Protein AF-A0A920RYA8-F1 (afdb_monomer_lite)

Foldseek 3Di:
DDDDDDDDDDPVVPDFADADPPQDDDDQFDDDDQELVCVVVLVPDDPPPDDPVSVRNNDDDDDVVRVVVSVVVVVVCRVDDPCNSDSDDDDD

pLDDT: mean 83.33, std 11.08, range [52.56, 97.38]

Radius of gyration: 17.68 Å; chains: 1; bounding box: 44×27×41 Å

Structure (mmCIF, N/CA/C/O backbone):
data_AF-A0A920RYA8-F1
#
_entry.id   AF-A0A920RYA8-F1
#
loop_
_atom_site.group_PDB
_atom_site.id
_atom_site.type_symbol
_atom_site.label_atom_id
_atom_site.label_alt_id
_atom_site.label_comp_id
_atom_site.label_asym_id
_atom_site.label_entity_id
_atom_site.label_seq_id
_atom_site.pdbx_PDB_ins_code
_atom_site.Cartn_x
_atom_site.Cartn_y
_atom_site.Cartn_z
_atom_site.occupancy
_atom_site.B_iso_or_equiv
_atom_site.auth_seq_id
_atom_site.auth_comp_id
_atom_site.auth_asym_id
_atom_site.auth_atom_id
_atom_site.pdbx_PDB_model_num
ATOM 1 N N . MET A 1 1 ? 17.565 3.343 -5.496 1.00 81.62 1 MET A N 1
ATOM 2 C CA . MET A 1 1 ? 16.559 4.420 -5.347 1.00 81.62 1 MET A CA 1
ATOM 3 C C . MET A 1 1 ? 15.903 4.242 -3.986 1.00 81.62 1 MET A C 1
ATOM 5 O O . MET A 1 1 ? 15.630 3.100 -3.645 1.00 81.62 1 MET A O 1
ATOM 9 N N . ILE A 1 2 ? 15.713 5.305 -3.201 1.00 92.81 2 ILE A N 1
ATOM 10 C CA . ILE A 1 2 ? 15.100 5.229 -1.862 1.00 92.81 2 ILE A CA 1
ATOM 11 C C . ILE A 1 2 ? 13.916 6.197 -1.821 1.00 92.81 2 ILE A C 1
ATOM 13 O O . ILE A 1 2 ? 14.049 7.333 -2.272 1.00 92.81 2 ILE A O 1
ATOM 17 N N . ILE A 1 3 ? 12.783 5.739 -1.288 1.00 91.62 3 ILE A N 1
ATOM 18 C CA . ILE A 1 3 ? 11.563 6.524 -1.063 1.00 91.62 3 ILE A CA 1
ATOM 19 C C . ILE A 1 3 ? 11.064 6.222 0.357 1.00 91.62 3 ILE A C 1
ATOM 21 O O . ILE A 1 3 ? 11.146 5.080 0.805 1.00 91.62 3 ILE A O 1
ATOM 25 N N . GLY A 1 4 ? 10.554 7.236 1.060 1.00 94.12 4 GLY A N 1
ATOM 26 C CA . GLY A 1 4 ? 9.945 7.105 2.385 1.00 94.12 4 GLY A CA 1
ATOM 27 C C . GLY A 1 4 ? 8.962 8.244 2.672 1.00 94.12 4 GLY A C 1
ATOM 28 O O . GLY A 1 4 ? 8.910 9.221 1.925 1.00 94.12 4 GLY A O 1
ATOM 29 N N . GLY A 1 5 ? 8.186 8.119 3.751 1.00 94.19 5 GLY A N 1
ATOM 30 C CA . GLY A 1 5 ? 7.172 9.099 4.146 1.00 94.19 5 GLY A CA 1
ATOM 31 C C . GLY A 1 5 ? 6.643 8.868 5.563 1.00 94.19 5 GLY A C 1
ATOM 32 O O . GLY A 1 5 ? 6.998 7.887 6.214 1.00 94.19 5 GLY A O 1
ATOM 33 N N . LEU A 1 6 ? 5.801 9.789 6.033 1.00 96.62 6 LEU A N 1
ATOM 34 C CA . LEU A 1 6 ? 5.093 9.710 7.314 1.00 96.62 6 LEU A CA 1
ATOM 35 C C . LEU A 1 6 ? 3.587 9.836 7.066 1.00 96.62 6 LEU A C 1
ATOM 37 O O . LEU A 1 6 ? 3.165 10.545 6.152 1.00 96.62 6 LEU A O 1
ATOM 41 N N . GLY A 1 7 ? 2.792 9.176 7.902 1.00 92.75 7 GLY A N 1
ATOM 42 C CA . GLY A 1 7 ? 1.335 9.242 7.882 1.00 92.75 7 GLY A CA 1
ATOM 43 C C . GLY A 1 7 ? 0.767 9.160 9.296 1.00 92.75 7 GLY A C 1
ATOM 44 O O . GLY A 1 7 ? 1.497 8.882 10.247 1.00 92.75 7 GLY A O 1
ATOM 45 N N . ASN A 1 8 ? -0.536 9.400 9.423 1.00 92.62 8 ASN A N 1
ATOM 46 C CA . ASN A 1 8 ? -1.255 9.305 10.691 1.00 92.62 8 ASN A CA 1
ATOM 47 C C . ASN A 1 8 ? -2.172 8.082 10.694 1.00 92.62 8 ASN A C 1
ATOM 49 O O . ASN A 1 8 ? -2.754 7.735 9.668 1.00 92.62 8 ASN A O 1
ATOM 53 N N . ILE A 1 9 ? -2.343 7.478 11.868 1.00 89.62 9 ILE A N 1
ATOM 54 C CA . ILE A 1 9 ? -3.265 6.366 12.096 1.00 89.62 9 ILE A CA 1
ATOM 55 C C . ILE A 1 9 ? -3.944 6.532 13.457 1.00 89.62 9 ILE A C 1
ATOM 57 O O . ILE A 1 9 ? -3.340 7.051 14.398 1.00 89.62 9 ILE A O 1
ATOM 61 N N . SER A 1 10 ? -5.208 6.118 13.562 1.00 86.81 10 SER A N 1
ATOM 62 C CA . SER A 1 10 ? -5.882 6.022 14.860 1.00 86.81 10 SER A CA 1
ATOM 63 C C . SER A 1 10 ? -5.257 4.897 15.684 1.00 86.81 10 SER A C 1
ATOM 65 O O . SER A 1 10 ? -4.969 3.830 15.145 1.00 86.81 10 SER A O 1
ATOM 67 N N . GLY A 1 11 ? -5.113 5.089 16.998 1.00 86.94 11 GLY A N 1
ATOM 68 C CA . GLY A 1 11 ? -4.598 4.046 17.895 1.00 86.94 11 GLY A CA 1
ATOM 69 C C . GLY A 1 11 ? -5.411 2.745 17.843 1.00 86.94 11 GLY A C 1
ATOM 70 O O . GLY A 1 11 ? -4.853 1.668 18.005 1.00 86.94 11 GLY A O 1
ATOM 71 N N . SER A 1 12 ? -6.708 2.834 17.534 1.00 84.12 12 SER A N 1
ATOM 72 C CA . SER A 1 12 ? -7.609 1.683 17.371 1.00 84.12 12 SER A CA 1
ATOM 73 C C . SER A 1 12 ? -7.376 0.860 16.099 1.00 84.12 12 SER A C 1
ATOM 75 O O . SER A 1 12 ? -8.013 -0.171 15.929 1.00 84.12 12 SER A O 1
ATOM 77 N N . SER A 1 13 ? -6.538 1.339 15.178 1.00 84.38 13 SER A N 1
ATOM 78 C CA . SER A 1 13 ? -6.350 0.764 13.840 1.00 84.38 13 SER A CA 1
ATOM 79 C C . SER A 1 13 ? -4.906 0.332 13.576 1.00 84.38 13 SER A C 1
ATOM 81 O O . SER A 1 13 ? -4.562 0.031 12.438 1.00 84.38 13 SER A O 1
ATOM 83 N N . VAL A 1 14 ? -4.053 0.349 14.605 1.00 89.38 14 VAL A N 1
ATOM 84 C CA . VAL A 1 14 ? -2.637 -0.039 14.501 1.00 89.38 14 VAL A CA 1
ATOM 85 C C . VAL A 1 14 ? -2.499 -1.539 14.255 1.00 89.38 14 VAL A C 1
ATOM 87 O O . VAL A 1 14 ? -1.731 -1.953 13.386 1.00 89.38 14 VAL A O 1
ATOM 90 N N . ASP A 1 15 ? -3.264 -2.335 14.996 1.00 88.38 15 ASP A N 1
ATOM 91 C CA . ASP A 1 15 ? -3.262 -3.785 14.875 1.00 88.38 15 ASP A CA 1
ATOM 92 C C . ASP A 1 15 ? -4.267 -4.239 13.811 1.00 88.38 15 ASP A C 1
ATOM 94 O O . ASP A 1 15 ? -5.362 -3.686 13.681 1.00 88.38 15 ASP A O 1
ATOM 98 N N . LYS A 1 16 ? -3.888 -5.262 13.037 1.00 86.31 16 LYS A N 1
ATOM 99 C CA . LYS A 1 16 ? -4.804 -5.915 12.095 1.00 86.31 16 LYS A CA 1
ATOM 100 C C . LYS A 1 16 ? -5.821 -6.741 12.880 1.00 86.31 16 LYS A C 1
ATOM 102 O O . LYS A 1 16 ? -5.462 -7.376 13.870 1.00 86.31 16 LYS A O 1
ATOM 107 N N . CYS A 1 17 ? -7.068 -6.752 12.423 1.00 84.62 17 CYS A N 1
ATOM 108 C CA . CYS A 1 17 ? -8.076 -7.645 12.976 1.00 84.62 17 CYS A CA 1
ATOM 109 C C . CYS A 1 17 ? -7.839 -9.075 12.480 1.00 84.62 17 CYS A C 1
ATOM 111 O O . CYS A 1 17 ? -7.284 -9.287 11.396 1.00 84.62 17 CYS A O 1
ATOM 113 N N . ASP A 1 18 ? -8.298 -10.048 13.261 1.00 84.56 18 ASP A N 1
ATOM 114 C CA . ASP A 1 18 ? -8.333 -11.433 12.811 1.00 84.56 18 ASP A CA 1
ATOM 115 C C . ASP A 1 18 ? -9.263 -11.567 11.602 1.00 84.56 18 ASP A C 1
ATOM 117 O O . ASP A 1 18 ? -10.282 -10.884 11.486 1.00 84.56 18 ASP A O 1
ATOM 121 N N . THR A 1 19 ? -8.877 -12.430 10.666 1.00 84.62 19 THR A N 1
ATOM 122 C CA . THR A 1 19 ? -9.707 -12.744 9.501 1.00 84.62 19 THR A CA 1
ATOM 123 C C . THR A 1 19 ? -10.665 -13.860 9.889 1.00 84.62 19 THR A C 1
ATOM 125 O O . THR A 1 19 ? -10.223 -14.961 10.210 1.00 84.62 19 THR A O 1
ATOM 128 N N . GLU A 1 20 ? -11.962 -13.571 9.876 1.00 86.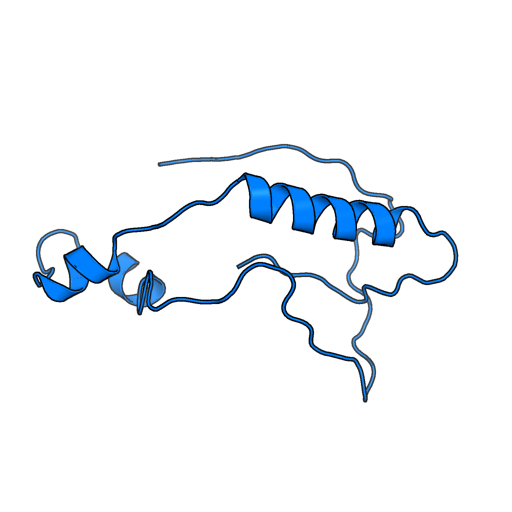06 20 GLU A N 1
ATOM 129 C CA . GLU A 1 20 ? -13.004 -14.564 10.142 1.00 86.06 20 GLU A CA 1
ATOM 130 C C . GLU A 1 20 ? -13.250 -15.442 8.905 1.00 86.06 20 GLU A C 1
ATOM 132 O O . GLU A 1 20 ? -12.990 -15.022 7.768 1.00 86.06 20 GLU A O 1
ATOM 137 N N . ASP A 1 21 ? -13.780 -16.649 9.107 1.00 89.31 21 ASP A N 1
ATOM 138 C CA . ASP A 1 21 ? -14.288 -17.464 7.999 1.00 89.31 21 ASP A CA 1
ATOM 139 C C . ASP A 1 2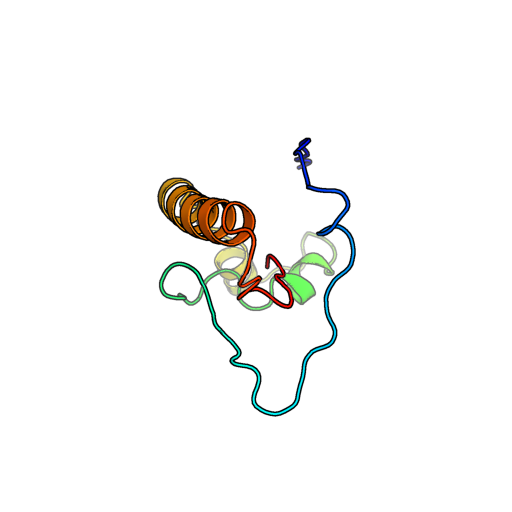1 ? -15.335 -16.662 7.199 1.00 89.31 21 ASP A C 1
ATOM 141 O O . ASP A 1 21 ? -16.067 -15.847 7.756 1.00 89.31 21 ASP A O 1
ATOM 145 N N . GLU A 1 22 ? -15.390 -16.870 5.879 1.00 89.94 22 GLU A N 1
ATOM 146 C CA . GLU A 1 22 ? -16.233 -16.113 4.929 1.00 89.94 22 GLU A CA 1
ATOM 147 C C . GLU A 1 22 ? -15.827 -14.643 4.680 1.00 89.94 22 GLU A C 1
ATOM 149 O O . GLU A 1 22 ? -16.499 -13.929 3.927 1.00 89.94 22 GLU A O 1
ATOM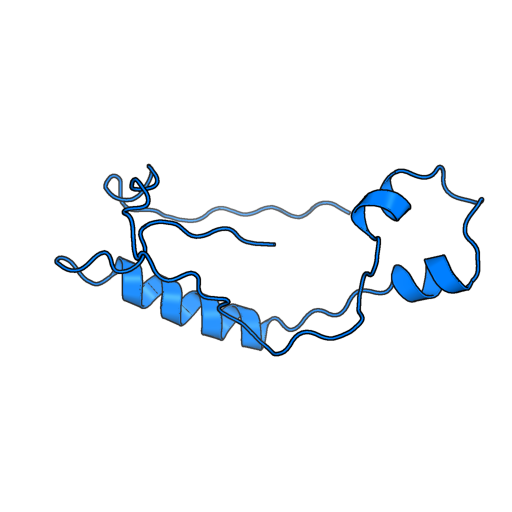 154 N N . SER A 1 23 ? -14.703 -14.175 5.236 1.00 88.44 23 SER A N 1
ATOM 155 C CA . SER A 1 23 ? -14.164 -12.846 4.916 1.00 88.44 23 SER A CA 1
ATOM 156 C C . SER A 1 23 ? -13.884 -12.679 3.418 1.00 88.44 23 SER A C 1
ATOM 158 O O . SER A 1 23 ? -13.245 -13.518 2.779 1.00 88.44 23 SER A O 1
ATOM 160 N N . LEU A 1 24 ? -14.310 -11.547 2.850 1.00 90.25 24 LEU A N 1
ATOM 161 C CA . LEU A 1 24 ? -14.077 -11.241 1.439 1.00 90.25 24 LEU A CA 1
ATOM 162 C C . LEU A 1 24 ? -12.627 -10.809 1.192 1.00 90.25 24 LEU A C 1
ATOM 164 O O . LEU A 1 24 ? -12.126 -9.873 1.813 1.00 90.25 24 LEU A O 1
ATOM 168 N N . LEU A 1 25 ? -11.989 -11.433 0.202 1.00 91.06 25 LEU A N 1
ATOM 169 C CA . LEU A 1 25 ? -10.702 -10.995 -0.334 1.00 91.06 25 LEU A CA 1
ATOM 170 C C . LEU A 1 25 ? -10.938 -10.076 -1.533 1.00 91.06 25 LEU A C 1
ATOM 172 O O . LEU A 1 25 ? -11.470 -10.498 -2.559 1.00 91.06 25 LEU A O 1
ATOM 176 N N . ILE A 1 26 ? -10.543 -8.810 -1.396 1.00 91.81 26 ILE A N 1
ATOM 177 C CA . ILE A 1 26 ? -10.793 -7.769 -2.396 1.00 91.81 26 ILE A CA 1
ATOM 178 C C . ILE A 1 26 ? -9.466 -7.213 -2.906 1.00 91.81 26 ILE A C 1
ATOM 180 O O . ILE A 1 26 ? -8.586 -6.855 -2.127 1.00 91.81 26 ILE A O 1
ATOM 184 N N . VAL A 1 27 ? -9.352 -7.083 -4.228 1.00 94.06 27 VAL A N 1
ATOM 185 C CA . VAL A 1 27 ? -8.289 -6.302 -4.866 1.00 94.06 27 VAL A CA 1
ATOM 186 C C . VAL A 1 27 ? -8.823 -4.896 -5.124 1.00 94.06 27 VAL A C 1
ATOM 188 O O . VAL A 1 27 ? -9.706 -4.705 -5.959 1.00 94.06 27 VAL A O 1
ATOM 191 N N . LEU A 1 28 ? -8.293 -3.912 -4.397 1.00 93.94 28 LEU A N 1
ATOM 192 C CA . LEU A 1 28 ? -8.615 -2.499 -4.586 1.00 93.94 28 LEU A CA 1
ATOM 193 C C . LEU A 1 28 ? -7.543 -1.838 -5.457 1.00 93.94 28 LEU A C 1
ATOM 195 O O . LEU A 1 28 ? -6.383 -1.759 -5.064 1.00 93.94 28 LEU A O 1
ATOM 199 N N . GLY A 1 29 ? -7.930 -1.333 -6.626 1.00 93.50 29 GLY A N 1
ATOM 200 C CA . GLY A 1 29 ? -7.007 -0.650 -7.526 1.00 93.50 29 GLY A CA 1
ATOM 201 C C . GLY A 1 29 ? -7.451 -0.702 -8.981 1.00 93.50 29 GLY A C 1
ATOM 202 O O . GLY A 1 29 ? -8.630 -0.864 -9.292 1.00 93.50 29 GLY A O 1
ATOM 203 N N . GLY A 1 30 ? -6.487 -0.528 -9.879 1.00 91.62 30 GLY A N 1
ATOM 204 C CA . GLY A 1 30 ? -6.710 -0.605 -11.320 1.00 91.62 30 GLY A CA 1
ATOM 205 C C . GLY A 1 30 ? -6.560 -2.022 -11.866 1.00 91.62 30 GLY A C 1
ATOM 206 O O . GLY A 1 30 ? -6.081 -2.916 -11.170 1.00 91.62 30 GLY A O 1
ATOM 207 N N . PRO A 1 31 ? -6.938 -2.231 -13.135 1.00 92.44 31 PRO A N 1
ATOM 208 C CA . PRO A 1 31 ? -6.770 -3.517 -13.793 1.00 92.44 31 PRO A CA 1
ATOM 209 C C . PRO A 1 31 ? -5.289 -3.895 -13.892 1.00 92.44 31 PRO A C 1
ATOM 211 O O . PRO A 1 31 ? -4.445 -3.068 -14.251 1.00 92.44 31 PRO A O 1
ATOM 214 N N . ALA A 1 32 ? -4.994 -5.162 -13.607 1.00 89.69 32 ALA A N 1
ATOM 215 C CA . ALA A 1 32 ? -3.657 -5.717 -13.747 1.00 89.69 32 ALA A CA 1
ATOM 216 C C . ALA A 1 32 ? -3.242 -5.820 -15.225 1.00 89.69 32 ALA A C 1
ATOM 218 O O . ALA A 1 32 ? -4.068 -5.985 -16.125 1.00 89.69 32 ALA A O 1
ATOM 219 N N . MET A 1 33 ? -1.937 -5.737 -15.464 1.00 89.38 33 MET A N 1
ATOM 220 C CA . MET A 1 33 ? -1.297 -5.907 -16.769 1.00 89.38 33 MET A CA 1
ATOM 221 C C . MET A 1 33 ? -0.054 -6.782 -16.584 1.00 89.38 33 MET A C 1
ATOM 223 O O . MET A 1 33 ? 0.441 -6.916 -15.466 1.00 89.38 33 MET A O 1
ATOM 227 N N . LEU A 1 34 ? 0.472 -7.355 -17.667 1.00 87.94 34 LEU A N 1
ATOM 228 C CA . LEU A 1 34 ? 1.733 -8.106 -17.645 1.00 87.94 34 LEU A CA 1
ATOM 229 C C . LEU A 1 34 ? 2.924 -7.143 -17.518 1.00 87.94 34 LEU A C 1
ATOM 231 O O . LEU A 1 34 ? 3.606 -6.842 -18.492 1.00 87.94 34 LEU A O 1
ATOM 235 N N . ILE A 1 35 ? 3.123 -6.617 -16.314 1.00 87.31 35 ILE A N 1
ATOM 236 C CA . ILE A 1 35 ? 4.170 -5.656 -15.956 1.00 87.31 35 ILE A CA 1
ATOM 237 C C . ILE A 1 35 ? 4.933 -6.236 -14.767 1.00 87.31 35 ILE A C 1
ATOM 239 O O . ILE A 1 35 ? 4.312 -6.772 -13.850 1.00 87.31 35 ILE A O 1
ATOM 243 N N . GLY A 1 36 ? 6.265 -6.142 -14.760 1.00 82.38 36 GLY A N 1
ATOM 244 C CA . GLY A 1 36 ? 7.046 -6.545 -13.587 1.00 82.38 36 GLY A CA 1
ATOM 245 C C . GLY A 1 36 ? 7.098 -8.053 -13.326 1.00 82.38 36 GLY A C 1
ATOM 246 O O . GLY A 1 36 ? 7.381 -8.454 -12.195 1.00 82.38 36 GLY A O 1
ATOM 247 N N . LEU A 1 37 ? 6.788 -8.901 -14.318 1.00 84.31 37 LEU A N 1
ATOM 248 C CA . LEU A 1 37 ? 6.706 -10.350 -14.118 1.00 84.31 37 LEU A CA 1
ATOM 249 C C . LEU A 1 37 ? 8.049 -10.900 -13.619 1.00 84.31 37 LEU A C 1
ATOM 251 O O . LEU A 1 37 ? 9.086 -10.702 -14.242 1.00 84.31 37 LEU A O 1
ATOM 255 N N . GLY A 1 38 ? 8.028 -11.598 -12.483 1.00 81.38 38 GLY A N 1
ATOM 256 C CA . GLY A 1 38 ? 9.244 -12.146 -11.882 1.00 81.38 38 GLY A CA 1
ATOM 257 C C . GLY A 1 38 ? 10.168 -11.102 -11.247 1.00 81.38 38 GLY A C 1
ATOM 258 O O . GLY A 1 38 ? 11.287 -11.452 -10.885 1.00 81.38 38 GLY A O 1
ATOM 259 N N . GLY A 1 39 ? 9.724 -9.853 -11.050 1.00 79.62 39 GLY A N 1
ATOM 260 C CA . GLY A 1 39 ? 10.546 -8.771 -10.489 1.00 79.62 39 GLY A CA 1
ATOM 261 C C . GLY A 1 39 ? 11.188 -9.097 -9.132 1.00 79.62 39 GLY A C 1
ATOM 262 O O . GLY A 1 39 ? 12.328 -8.708 -8.878 1.00 79.62 39 GLY A O 1
ATOM 263 N N . GLY A 1 40 ? 10.520 -9.887 -8.284 1.00 77.44 40 GLY A N 1
ATOM 264 C CA . GLY A 1 40 ? 11.097 -10.362 -7.018 1.00 77.44 40 GLY A CA 1
ATOM 265 C C . GLY A 1 40 ? 12.296 -11.302 -7.211 1.00 77.44 40 GLY A C 1
ATOM 266 O O . GLY A 1 40 ? 13.303 -11.181 -6.518 1.00 77.44 40 GLY A O 1
ATOM 267 N N . SER A 1 41 ? 12.236 -12.197 -8.199 1.00 78.69 41 SER A N 1
ATOM 268 C CA . SER A 1 41 ? 13.350 -13.091 -8.539 1.00 78.69 41 SER A CA 1
ATOM 269 C C . SER A 1 41 ? 14.439 -12.364 -9.330 1.00 78.69 41 SER A C 1
ATOM 271 O O . SER A 1 41 ? 15.620 -12.539 -9.046 1.00 78.69 41 SER A O 1
ATOM 273 N N . ALA A 1 42 ? 14.052 -11.506 -10.279 1.00 75.38 42 ALA A N 1
ATOM 274 C CA . ALA A 1 42 ? 14.974 -10.727 -11.103 1.00 75.38 42 ALA A CA 1
ATOM 275 C C . ALA A 1 42 ? 15.803 -9.736 -10.271 1.00 75.38 42 ALA A C 1
ATOM 277 O O . ALA A 1 42 ? 17.001 -9.598 -10.499 1.00 75.38 42 ALA A O 1
ATOM 278 N N . SER A 1 43 ? 15.206 -9.105 -9.254 1.00 73.75 43 SER A N 1
ATOM 279 C CA . SER A 1 43 ? 15.925 -8.198 -8.343 1.00 73.75 43 SER A CA 1
ATOM 280 C C . SER A 1 43 ? 16.947 -8.898 -7.435 1.00 73.75 43 SER A C 1
ATOM 282 O O . SER A 1 43 ? 17.767 -8.225 -6.816 1.00 73.75 43 SER A O 1
ATOM 284 N N . SER A 1 44 ? 16.937 -10.235 -7.383 1.00 76.50 44 SER A N 1
ATOM 285 C CA . SER A 1 44 ? 17.895 -11.045 -6.620 1.00 76.50 44 SER A CA 1
ATOM 286 C C . SER A 1 44 ? 19.098 -11.523 -7.453 1.00 76.50 44 SER A C 1
ATOM 288 O O . SER A 1 44 ? 19.991 -12.176 -6.912 1.00 76.50 44 SER A O 1
ATOM 290 N N . LEU A 1 45 ? 19.140 -11.227 -8.759 1.00 73.69 45 LEU A N 1
ATOM 291 C CA . LEU A 1 45 ? 20.262 -11.567 -9.640 1.00 73.69 45 LEU A CA 1
ATOM 292 C C . LEU A 1 45 ? 21.334 -10.468 -9.613 1.00 73.69 45 LEU A C 1
ATOM 294 O O . LEU A 1 45 ? 21.029 -9.279 -9.544 1.00 73.69 45 LEU A O 1
ATOM 298 N N . SER A 1 46 ? 22.608 -10.857 -9.702 1.00 63.03 46 SER A N 1
ATOM 299 C CA . SER A 1 46 ? 23.707 -9.899 -9.846 1.00 63.03 46 SER A CA 1
ATOM 300 C C . SER A 1 46 ? 23.620 -9.189 -11.199 1.00 63.03 46 SER A C 1
ATOM 302 O O . SER A 1 46 ? 23.554 -9.846 -12.242 1.00 63.03 46 SER A O 1
ATOM 304 N N . SER A 1 47 ? 23.651 -7.857 -11.179 1.00 62.00 47 SER A N 1
ATOM 305 C CA . SER A 1 47 ? 23.549 -7.003 -12.364 1.00 62.00 47 SER A CA 1
ATOM 306 C C . SER A 1 47 ? 24.523 -7.432 -13.472 1.00 62.00 47 SER A C 1
ATOM 308 O O . SER A 1 47 ? 25.722 -7.548 -13.224 1.00 62.00 47 SER A O 1
ATOM 310 N N . GLY A 1 48 ? 24.016 -7.639 -14.694 1.00 60.19 48 GLY A N 1
ATOM 311 C CA . GLY A 1 48 ? 24.827 -7.962 -15.881 1.00 60.19 48 GLY A CA 1
ATOM 312 C C . GLY A 1 48 ? 24.651 -9.374 -16.457 1.00 60.19 48 GLY A C 1
ATOM 313 O O . GLY A 1 48 ? 25.229 -9.662 -17.499 1.00 60.19 48 GLY A O 1
ATOM 314 N N . MET A 1 49 ? 23.840 -10.236 -15.829 1.00 60.28 49 MET A N 1
ATOM 315 C CA . MET A 1 49 ? 23.420 -11.536 -16.390 1.00 60.28 49 MET A CA 1
ATOM 316 C C . MET A 1 49 ? 21.990 -11.517 -16.971 1.00 60.28 49 MET A C 1
ATOM 318 O O . MET A 1 49 ? 21.426 -12.578 -17.237 1.00 60.28 49 MET A O 1
ATOM 322 N N . SER A 1 50 ? 21.386 -10.335 -17.135 1.00 61.38 50 SER A N 1
ATOM 323 C CA . SER A 1 50 ? 20.017 -10.197 -17.647 1.00 61.38 50 SER A CA 1
ATOM 324 C C . SER A 1 50 ? 19.941 -10.484 -19.145 1.00 61.38 50 SER A C 1
ATOM 326 O O . SER A 1 50 ? 20.779 -10.037 -19.925 1.00 61.38 50 SER A O 1
ATOM 328 N N . THR A 1 51 ? 18.916 -11.231 -19.543 1.00 69.94 51 THR A N 1
ATOM 329 C CA . THR A 1 51 ? 18.473 -11.355 -20.935 1.00 69.94 51 THR A CA 1
ATOM 330 C C . THR A 1 51 ? 17.578 -10.168 -21.299 1.00 69.94 51 THR A C 1
ATOM 332 O O . THR A 1 51 ? 16.981 -9.561 -20.410 1.00 69.94 51 THR A O 1
ATOM 335 N N . GLU A 1 52 ? 17.427 -9.853 -22.590 1.00 76.38 52 GLU A N 1
ATOM 336 C CA . GLU A 1 52 ? 16.551 -8.752 -23.045 1.00 76.38 52 GLU A CA 1
ATOM 337 C C . GLU A 1 52 ? 15.116 -8.877 -22.495 1.00 76.38 52 GLU A C 1
ATOM 339 O O . GLU A 1 52 ? 14.506 -7.884 -22.102 1.00 76.38 52 GLU A O 1
ATOM 344 N N . ASP A 1 53 ? 14.602 -10.104 -22.369 1.00 73.50 53 ASP A N 1
ATOM 345 C CA . ASP A 1 53 ? 13.288 -10.377 -21.773 1.00 73.50 53 ASP A CA 1
ATOM 346 C C . ASP A 1 53 ? 13.191 -9.935 -20.301 1.00 73.50 53 ASP A C 1
ATOM 348 O O . ASP A 1 53 ? 12.159 -9.411 -19.872 1.00 73.50 53 ASP A O 1
ATOM 352 N N . LEU A 1 54 ? 14.262 -10.121 -19.517 1.00 69.94 54 LEU A N 1
ATOM 353 C CA . LEU A 1 54 ? 14.319 -9.681 -18.119 1.00 69.94 54 LEU A CA 1
ATOM 354 C C . LEU A 1 54 ? 14.407 -8.155 -18.017 1.00 69.94 54 LEU A C 1
ATOM 356 O O . LEU A 1 54 ? 13.820 -7.572 -17.103 1.00 69.94 54 LEU A O 1
ATOM 360 N N . ASP A 1 55 ? 15.069 -7.503 -18.973 1.00 76.94 55 ASP A N 1
ATOM 361 C CA . ASP A 1 55 ? 15.139 -6.044 -19.029 1.00 76.94 55 ASP A CA 1
ATOM 362 C C . ASP A 1 55 ? 13.769 -5.436 -19.368 1.00 76.94 55 ASP A C 1
ATOM 364 O O . ASP A 1 55 ? 13.342 -4.498 -18.690 1.00 76.94 55 ASP A O 1
ATOM 368 N N . TYR A 1 56 ? 13.011 -6.013 -20.309 1.00 80.38 56 TYR A N 1
ATOM 369 C CA . TYR A 1 56 ? 11.620 -5.603 -20.556 1.00 80.38 56 TYR A CA 1
ATOM 370 C C . TYR A 1 56 ? 10.715 -5.847 -19.345 1.00 80.38 56 TYR A C 1
ATOM 372 O O . TYR A 1 56 ? 9.910 -4.981 -18.995 1.00 80.38 56 TYR A O 1
ATOM 380 N N . ALA A 1 57 ? 10.869 -6.989 -18.669 1.00 81.44 57 ALA A N 1
ATOM 381 C CA . ALA A 1 57 ? 10.111 -7.300 -17.460 1.00 81.44 57 ALA A CA 1
ATOM 382 C C . ALA A 1 57 ? 10.436 -6.354 -16.288 1.00 81.44 57 ALA A C 1
ATOM 384 O O . ALA A 1 57 ? 9.608 -6.192 -15.395 1.00 81.44 57 ALA A O 1
ATOM 385 N N . SER A 1 58 ? 11.602 -5.698 -16.289 1.00 80.12 58 SER A N 1
ATOM 386 C CA . SER A 1 58 ? 12.012 -4.754 -15.241 1.00 80.12 58 SER A CA 1
ATOM 387 C C . SER A 1 58 ? 11.368 -3.363 -15.354 1.00 80.12 58 SER A C 1
ATOM 389 O O . SER A 1 58 ? 11.391 -2.594 -14.388 1.00 80.12 58 SER A O 1
ATOM 391 N N . VAL A 1 59 ? 10.761 -3.034 -16.501 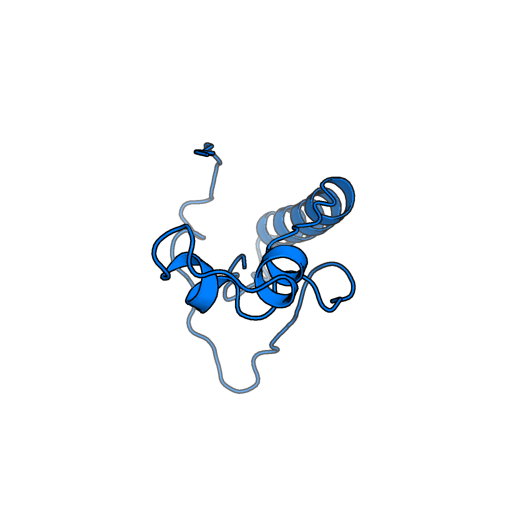1.00 85.50 59 VAL A N 1
ATOM 392 C CA . VAL A 1 59 ? 10.132 -1.727 -16.734 1.00 85.50 59 VAL A CA 1
ATOM 393 C C . VAL A 1 59 ? 8.841 -1.609 -15.924 1.00 85.50 59 VAL A C 1
ATOM 395 O O . VAL A 1 59 ? 7.891 -2.367 -16.112 1.00 85.50 59 VAL A O 1
ATOM 398 N N . GLN A 1 60 ? 8.798 -0.616 -15.036 1.00 88.44 60 GLN A N 1
ATOM 399 C CA . GLN A 1 60 ? 7.651 -0.346 -14.170 1.00 88.44 60 GLN A CA 1
ATOM 400 C C . GLN A 1 60 ? 6.764 0.775 -14.712 1.00 88.44 60 GLN A C 1
ATOM 402 O O . GLN A 1 60 ? 7.220 1.675 -15.422 1.00 88.44 60 GLN A O 1
ATOM 407 N N . ARG A 1 61 ? 5.481 0.749 -14.332 1.00 90.00 61 ARG A N 1
ATOM 408 C CA . ARG A 1 61 ? 4.487 1.759 -14.716 1.00 90.00 61 ARG A CA 1
ATOM 409 C C . ARG A 1 61 ? 3.744 2.285 -13.491 1.00 90.00 61 ARG A C 1
ATOM 411 O O . ARG A 1 61 ? 2.943 1.569 -12.903 1.00 90.00 61 ARG A O 1
ATOM 418 N N . GLY A 1 62 ? 3.956 3.557 -13.161 1.00 89.12 62 GLY A N 1
ATOM 419 C CA . GLY A 1 62 ? 3.225 4.244 -12.092 1.00 89.12 62 GLY A CA 1
ATOM 420 C C . GLY A 1 62 ? 1.965 4.957 -12.592 1.00 89.12 62 GLY A C 1
ATOM 421 O O . GLY A 1 62 ? 1.972 5.561 -13.666 1.00 89.12 62 GLY A O 1
ATOM 422 N N . ASN A 1 63 ? 0.89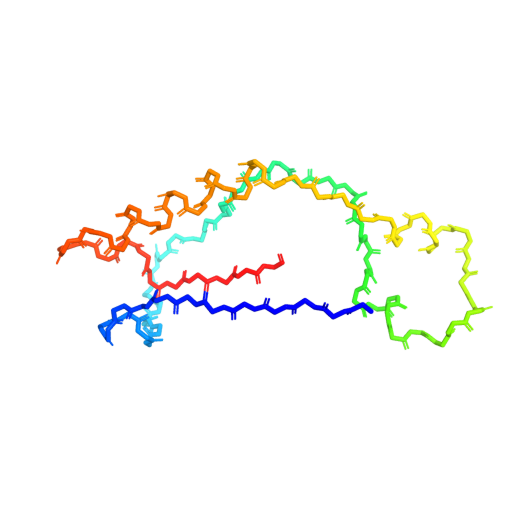3 4.928 -11.795 1.00 94.81 63 ASN A N 1
ATOM 423 C CA . ASN A 1 63 ? -0.295 5.764 -11.986 1.00 94.81 63 ASN A CA 1
ATOM 424 C C . ASN A 1 63 ? -0.754 6.354 -10.642 1.00 94.81 63 ASN A C 1
ATOM 426 O O . ASN A 1 63 ? -1.609 5.792 -9.960 1.00 94.81 63 ASN A O 1
ATOM 430 N N . ALA A 1 64 ? -0.190 7.509 -10.285 1.00 94.62 64 ALA A N 1
ATOM 431 C CA . ALA A 1 64 ? -0.428 8.160 -8.995 1.00 94.62 64 ALA A CA 1
ATOM 432 C C . ALA A 1 64 ? -1.885 8.618 -8.784 1.00 94.62 64 ALA A C 1
ATOM 434 O O . ALA A 1 64 ? -2.331 8.776 -7.651 1.00 94.62 64 ALA A O 1
ATOM 435 N N . GLU A 1 65 ? -2.642 8.851 -9.858 1.00 97.38 65 GLU A N 1
ATOM 436 C CA . GLU A 1 65 ? -4.044 9.273 -9.765 1.00 97.38 65 GLU A CA 1
ATOM 437 C C . GLU A 1 65 ? -4.944 8.119 -9.313 1.00 97.38 65 GLU A C 1
ATOM 439 O O . GLU A 1 65 ? -5.780 8.282 -8.425 1.00 97.38 65 GLU A O 1
ATOM 444 N N . LEU A 1 66 ? -4.700 6.930 -9.860 1.00 95.00 66 LEU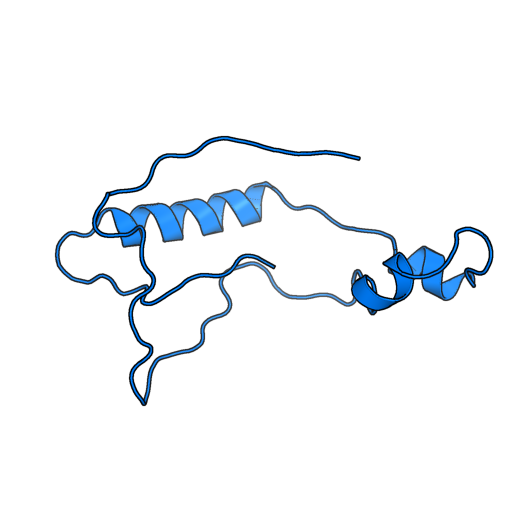 A N 1
ATOM 445 C CA . LEU A 1 66 ? -5.386 5.709 -9.460 1.00 95.00 66 LEU A CA 1
ATOM 446 C C . LEU A 1 66 ? -5.077 5.352 -7.999 1.00 95.00 66 LEU A C 1
ATOM 448 O O . LEU A 1 66 ? -5.990 5.018 -7.245 1.00 95.00 66 LEU A O 1
ATOM 452 N N . GLU A 1 67 ? -3.812 5.475 -7.590 1.00 95.44 67 GLU A N 1
ATOM 453 C CA . GLU A 1 67 ? -3.394 5.288 -6.196 1.00 95.44 67 GLU A CA 1
ATOM 454 C C . GLU A 1 67 ? -4.070 6.308 -5.267 1.00 95.44 67 GLU A C 1
ATOM 456 O O . GLU A 1 67 ? -4.580 5.937 -4.212 1.00 95.44 67 GLU A O 1
ATOM 461 N N . ARG A 1 68 ? -4.202 7.575 -5.695 1.00 97.00 68 ARG A N 1
ATOM 462 C CA . ARG A 1 68 ? -4.963 8.591 -4.952 1.00 97.00 68 ARG A CA 1
ATOM 463 C C . ARG A 1 68 ? -6.423 8.182 -4.760 1.00 97.00 68 ARG A C 1
ATOM 465 O O . ARG A 1 68 ? -6.940 8.322 -3.658 1.00 97.00 68 ARG A O 1
ATOM 472 N N . ARG A 1 69 ? -7.097 7.674 -5.798 1.00 97.12 69 ARG A N 1
ATOM 473 C CA . ARG A 1 69 ? -8.495 7.214 -5.681 1.00 97.12 69 ARG A CA 1
ATOM 474 C C . ARG A 1 69 ? -8.635 6.047 -4.706 1.00 97.12 69 ARG A C 1
ATOM 476 O O . ARG A 1 69 ? -9.574 6.041 -3.917 1.00 97.12 69 ARG A O 1
ATOM 483 N N . ALA A 1 70 ? -7.708 5.088 -4.740 1.00 95.19 70 ALA A N 1
ATOM 484 C CA . ALA A 1 70 ? -7.681 3.989 -3.777 1.00 95.19 70 ALA A CA 1
ATOM 485 C C . ALA A 1 70 ? -7.455 4.505 -2.346 1.00 95.19 70 ALA A C 1
ATOM 487 O O . ALA A 1 70 ? -8.163 4.093 -1.428 1.00 95.19 70 ALA A O 1
ATOM 488 N N . GLN A 1 71 ? -6.551 5.472 -2.167 1.00 95.19 71 GLN A N 1
ATOM 489 C CA . GLN A 1 71 ? -6.312 6.109 -0.873 1.00 95.19 71 GLN A CA 1
ATOM 490 C C . GLN A 1 71 ? -7.566 6.804 -0.325 1.00 95.19 71 GLN A C 1
ATOM 492 O O . GLN A 1 71 ? -7.830 6.713 0.870 1.00 95.19 71 GLN A O 1
ATOM 497 N N . GLU A 1 72 ? -8.374 7.451 -1.168 1.00 95.56 72 GLU A N 1
ATOM 498 C CA . GLU A 1 72 ? -9.639 8.050 -0.721 1.00 95.56 72 GLU A CA 1
ATOM 499 C C . GLU A 1 72 ? -10.637 6.999 -0.217 1.00 95.56 72 GLU A C 1
ATOM 501 O O . GLU A 1 72 ? -11.288 7.225 0.800 1.00 95.56 72 GLU A O 1
ATOM 506 N N . VAL A 1 73 ? -10.721 5.824 -0.851 1.00 93.25 73 VAL A N 1
ATOM 507 C CA . VAL A 1 73 ? -11.551 4.712 -0.343 1.00 93.25 73 VAL A CA 1
ATOM 508 C C . VAL A 1 73 ? -11.075 4.279 1.044 1.00 93.25 73 VAL A C 1
ATOM 510 O O . VAL A 1 73 ? -11.884 4.137 1.958 1.00 93.25 73 VAL A O 1
ATOM 513 N N . ILE A 1 74 ? -9.761 4.144 1.226 1.00 91.38 74 ILE A N 1
ATOM 514 C CA . ILE A 1 74 ? -9.150 3.760 2.503 1.00 91.38 74 ILE A CA 1
ATOM 515 C C . ILE A 1 74 ? -9.432 4.815 3.581 1.00 91.38 74 ILE A C 1
ATOM 517 O O . ILE A 1 74 ? -9.850 4.470 4.686 1.00 91.38 74 ILE A O 1
ATOM 521 N N . ASN A 1 75 ? -9.284 6.102 3.250 1.00 91.31 75 ASN A N 1
ATOM 522 C CA . ASN A 1 75 ? -9.600 7.209 4.154 1.00 91.31 75 ASN A CA 1
ATOM 523 C C . ASN A 1 75 ? -11.067 7.165 4.611 1.00 91.31 75 ASN A C 1
ATOM 525 O O . ASN A 1 75 ? -11.346 7.397 5.786 1.00 91.31 75 ASN A O 1
ATOM 529 N N . GLN A 1 76 ? -11.998 6.852 3.702 1.00 90.31 76 GLN A N 1
ATOM 530 C CA . GLN A 1 76 ? -13.416 6.718 4.042 1.00 90.31 76 GLN A CA 1
ATOM 531 C C . GLN A 1 76 ? -13.692 5.497 4.922 1.00 90.31 76 GLN A C 1
ATOM 533 O O . GLN A 1 76 ? -14.474 5.601 5.860 1.00 90.31 76 GLN A O 1
ATOM 538 N N . CYS A 1 77 ? -13.037 4.359 4.687 1.00 87.94 77 CYS A N 1
ATOM 539 C CA . CYS A 1 77 ? -13.180 3.200 5.569 1.00 87.94 77 CYS A CA 1
ATOM 540 C C . CYS A 1 77 ? -12.717 3.508 7.003 1.00 87.94 77 CYS A C 1
ATOM 542 O O . CYS A 1 77 ? -13.387 3.110 7.951 1.00 87.94 77 CYS A O 1
ATOM 544 N N . PHE A 1 78 ? -11.626 4.263 7.170 1.00 82.94 78 PHE A N 1
ATOM 545 C CA . PHE A 1 78 ? -11.124 4.651 8.494 1.00 82.94 78 PHE A CA 1
ATOM 546 C C . PHE A 1 78 ? -11.905 5.790 9.165 1.00 82.94 78 PHE A C 1
ATOM 548 O O . PHE A 1 78 ? -11.809 5.953 10.380 1.00 82.94 78 PHE A O 1
ATOM 555 N N . SER A 1 79 ? -12.674 6.588 8.416 1.00 82.50 79 SER A N 1
ATOM 556 C CA . SER A 1 79 ? -13.483 7.675 8.985 1.00 82.50 79 SER A CA 1
ATOM 557 C C . SER A 1 79 ? -14.815 7.194 9.579 1.00 82.50 79 SER A C 1
ATOM 559 O O . SER A 1 79 ? -15.470 7.952 10.296 1.00 82.50 79 SER A O 1
ATOM 561 N N . MET A 1 80 ? -15.219 5.946 9.308 1.00 78.94 80 MET A N 1
ATOM 562 C CA . MET A 1 80 ? -16.493 5.373 9.747 1.00 78.94 80 MET A CA 1
ATOM 563 C C . MET A 1 80 ? -16.372 4.714 11.139 1.00 78.94 80 MET A C 1
ATOM 565 O O . MET A 1 80 ? -15.685 3.708 11.287 1.00 78.94 80 MET A O 1
ATOM 569 N N . PRO A 1 81 ? -17.074 5.216 12.174 1.00 58.88 81 PRO A N 1
ATOM 570 C CA . PRO A 1 81 ? -16.847 4.806 13.565 1.00 58.88 81 PRO A CA 1
ATOM 571 C C . PRO A 1 81 ? -17.476 3.466 14.000 1.00 58.88 81 PRO A C 1
ATOM 573 O O . PRO A 1 81 ? -17.259 3.068 15.140 1.00 58.88 81 PRO A O 1
ATOM 576 N N . LEU A 1 82 ? -18.267 2.774 13.161 1.00 52.91 82 LEU A N 1
ATOM 577 C CA . LEU A 1 82 ? -19.041 1.590 13.597 1.00 52.91 82 LEU A CA 1
ATOM 578 C C . LEU A 1 82 ? -19.014 0.369 12.660 1.00 52.91 82 LEU A C 1
ATOM 580 O O . LEU A 1 82 ? -19.640 -0.644 12.951 1.00 52.91 82 LEU A O 1
ATOM 584 N N . MET A 1 83 ? -18.296 0.441 11.545 1.00 52.56 83 MET A N 1
ATOM 585 C CA . MET A 1 83 ? -18.093 -0.689 10.638 1.00 52.56 83 MET A CA 1
ATOM 586 C C . MET A 1 83 ? -16.673 -0.579 10.123 1.00 52.56 83 MET A C 1
ATOM 588 O O . MET A 1 83 ? -16.433 0.035 9.084 1.00 52.56 83 MET A O 1
ATOM 592 N N . ASN A 1 84 ? -15.722 -1.155 10.852 1.00 58.12 84 ASN A N 1
ATOM 593 C CA . ASN A 1 84 ? -14.394 -1.339 10.293 1.00 58.12 84 ASN A CA 1
ATOM 594 C C . ASN A 1 84 ? -14.502 -2.473 9.259 1.00 58.12 84 ASN A C 1
ATOM 596 O O . ASN A 1 84 ? -14.245 -3.635 9.549 1.00 58.12 84 ASN A O 1
ATOM 600 N N . LEU A 1 85 ? -15.008 -2.134 8.066 1.00 61.62 85 LEU A N 1
ATOM 601 C CA . LEU A 1 85 ? -15.191 -3.054 6.938 1.00 61.62 85 LEU A CA 1
ATOM 602 C C . LEU A 1 85 ? -13.838 -3.619 6.468 1.00 61.62 85 LEU A C 1
ATOM 604 O O . LEU A 1 85 ? -13.779 -4.662 5.825 1.00 61.62 85 LEU A O 1
ATOM 608 N N . LEU A 1 86 ? -12.747 -2.923 6.805 1.00 68.62 86 LEU A N 1
ATOM 609 C CA . LEU A 1 86 ? -11.377 -3.355 6.580 1.00 68.62 86 LEU A CA 1
ATOM 610 C C . LEU A 1 86 ? -10.841 -4.087 7.815 1.00 68.62 86 LEU A C 1
ATOM 612 O O . LEU A 1 86 ? -10.399 -3.461 8.775 1.00 68.62 86 LEU A O 1
ATOM 616 N N . MET A 1 87 ? -10.817 -5.418 7.745 1.00 75.56 87 MET A N 1
ATOM 617 C CA . MET A 1 87 ? -10.124 -6.266 8.727 1.00 75.56 87 MET A CA 1
ATOM 618 C C . MET A 1 87 ? -8.596 -6.194 8.573 1.00 75.56 87 MET A C 1
ATOM 620 O O . MET A 1 87 ? -7.850 -6.276 9.547 1.00 75.56 87 MET A O 1
ATOM 624 N N . GLY A 1 88 ? -8.117 -5.970 7.348 1.00 81.12 88 GLY A N 1
ATOM 625 C CA . GLY A 1 88 ? -6.707 -5.760 7.055 1.00 81.12 88 GLY A CA 1
ATOM 626 C C . GLY A 1 88 ? -6.486 -5.294 5.620 1.00 81.12 88 GLY A C 1
ATOM 627 O O . GLY A 1 88 ? -7.256 -5.621 4.720 1.00 81.12 88 GLY A O 1
ATOM 628 N N . ILE A 1 89 ? -5.417 -4.528 5.405 1.00 85.38 89 ILE A N 1
ATOM 629 C CA . ILE A 1 89 ? -4.961 -4.106 4.079 1.00 85.38 89 ILE A CA 1
ATOM 630 C C . ILE A 1 89 ? -3.455 -4.341 3.953 1.00 85.38 89 ILE A C 1
ATOM 632 O O . ILE A 1 89 ? -2.707 -4.237 4.930 1.00 85.38 89 ILE A O 1
ATOM 636 N N . GLN A 1 90 ? -3.014 -4.695 2.750 1.00 85.94 90 GLN A N 1
ATOM 637 C CA . GLN A 1 90 ? -1.611 -4.862 2.401 1.00 85.94 90 GLN A CA 1
ATOM 638 C C . GLN A 1 90 ? -1.379 -4.216 1.036 1.00 85.94 90 GLN A C 1
ATOM 640 O O . GLN A 1 90 ? -2.056 -4.561 0.070 1.00 85.94 90 GLN A O 1
ATOM 645 N N . TYR A 1 91 ? -0.433 -3.283 0.973 1.00 79.06 91 TYR A N 1
ATOM 646 C CA . TYR A 1 91 ? 0.047 -2.732 -0.291 1.00 79.06 91 TYR A CA 1
ATOM 647 C C . TYR A 1 91 ? 1.054 -3.704 -0.912 1.00 79.06 91 TYR A C 1
ATOM 649 O O . TYR A 1 91 ? 1.866 -4.293 -0.187 1.00 79.06 91 TYR A O 1
ATOM 657 N N . PHE A 1 92 ? 0.968 -3.862 -2.231 1.00 66.19 92 PHE A N 1
ATOM 658 C CA . PHE A 1 92 ? 1.868 -4.657 -3.063 1.00 66.19 92 PHE A CA 1
ATOM 659 C C . PHE A 1 92 ? 2.578 -3.753 -4.066 1.00 66.19 92 PHE A C 1
ATOM 661 O O . PHE A 1 92 ? 1.926 -2.793 -4.538 1.00 66.19 92 PHE A O 1
#

Secondary structure (DSSP, 8-state):
----------GGGSSPPPPPTT------SSPP-S-STTHHHHTTSPTT---HHHHHHT-----HHHHHHHHHHHHHHHH-SS----S-----

Sequence (92 aa):
MIIGGLGNISGSSVDKCDTEDESLLIVLGGPAMLIGLGGGSASSLSSGMSTEDLDYASVQRGNAELERRAQEVINQCFSMPLMNLLMGIQYF